Protein AF-A0A942BZ17-F1 (afdb_monomer_lite)

Radius of gyration: 22.47 Å; chains: 1; bounding box: 88×43×45 Å

Structure (mmCIF, N/CA/C/O backbone):
data_AF-A0A942BZ17-F1
#
_entry.id   AF-A0A942BZ17-F1
#
loop_
_atom_site.group_PDB
_atom_site.id
_atom_site.type_symbol
_atom_site.label_atom_id
_atom_site.label_alt_id
_atom_site.label_comp_id
_atom_site.label_asym_id
_atom_site.label_entity_id
_atom_site.label_seq_id
_atom_site.pdbx_PDB_ins_code
_atom_site.Cartn_x
_atom_site.Cartn_y
_atom_site.Cartn_z
_atom_site.occupancy
_atom_site.B_iso_or_equiv
_atom_site.auth_seq_id
_atom_site.auth_comp_id
_atom_site.auth_asym_id
_atom_site.auth_atom_id
_atom_site.pdbx_PDB_model_num
ATOM 1 N N . MET A 1 1 ? 71.117 -25.411 -8.261 1.00 39.72 1 MET A N 1
ATOM 2 C CA . MET A 1 1 ? 70.122 -24.601 -8.996 1.00 39.72 1 MET A CA 1
ATOM 3 C C . MET A 1 1 ? 68.765 -24.886 -8.390 1.00 39.72 1 MET A C 1
ATOM 5 O O . MET A 1 1 ? 68.306 -26.016 -8.468 1.00 39.72 1 MET A O 1
ATOM 9 N N . ILE A 1 2 ? 68.217 -23.908 -7.674 1.00 42.81 2 ILE A N 1
ATOM 10 C CA . ILE A 1 2 ? 66.989 -24.038 -6.887 1.00 42.81 2 ILE A CA 1
ATOM 11 C C . ILE A 1 2 ? 65.796 -23.777 -7.807 1.00 42.81 2 ILE A C 1
ATOM 13 O O . ILE A 1 2 ? 65.732 -22.750 -8.478 1.00 42.81 2 ILE A O 1
ATOM 17 N N . LEU A 1 3 ? 64.888 -24.750 -7.833 1.00 40.88 3 LEU A N 1
ATOM 18 C CA . LEU A 1 3 ? 63.553 -24.685 -8.411 1.00 40.88 3 LEU A CA 1
ATOM 19 C C . LEU A 1 3 ? 62.770 -23.577 -7.680 1.00 40.88 3 LEU A C 1
ATOM 21 O O . LEU A 1 3 ? 62.530 -23.706 -6.481 1.00 40.88 3 LEU A O 1
ATOM 25 N N . VAL A 1 4 ? 62.382 -22.499 -8.365 1.00 47.06 4 VAL A N 1
ATOM 26 C CA . VAL A 1 4 ? 61.479 -21.486 -7.794 1.00 47.06 4 VAL A CA 1
ATOM 27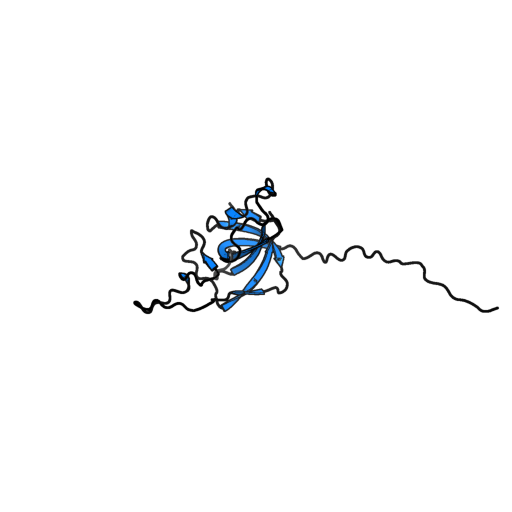 C C . VAL A 1 4 ? 60.205 -21.433 -8.621 1.00 47.06 4 VAL A C 1
ATOM 29 O O . VAL A 1 4 ? 60.159 -20.956 -9.751 1.00 47.06 4 VAL A O 1
ATOM 32 N N . VAL A 1 5 ? 59.186 -22.000 -7.990 1.00 49.19 5 VAL A N 1
ATOM 33 C CA . VAL A 1 5 ? 57.758 -21.893 -8.253 1.00 49.19 5 VAL A CA 1
ATOM 34 C C . VAL A 1 5 ? 57.352 -20.426 -8.393 1.00 49.19 5 VAL A C 1
ATOM 36 O O . VAL A 1 5 ? 57.620 -19.642 -7.493 1.00 49.19 5 VAL A O 1
ATOM 39 N N . CYS A 1 6 ? 56.653 -20.085 -9.474 1.00 42.34 6 CYS A N 1
ATOM 40 C CA . CYS A 1 6 ? 55.684 -18.984 -9.507 1.00 42.34 6 CYS A CA 1
ATOM 41 C C . CYS A 1 6 ? 54.677 -19.237 -10.640 1.00 42.34 6 CYS A C 1
ATOM 43 O O . CYS A 1 6 ? 54.628 -18.553 -11.659 1.00 42.34 6 CYS A O 1
ATOM 45 N N . VAL A 1 7 ? 53.887 -20.294 -10.454 1.00 50.84 7 VAL A N 1
ATOM 46 C CA . VAL A 1 7 ? 52.529 -20.387 -11.000 1.00 50.84 7 VAL A CA 1
ATOM 47 C C . VAL A 1 7 ? 51.665 -19.438 -10.160 1.00 50.84 7 VAL A C 1
ATOM 49 O O . VAL A 1 7 ? 51.831 -19.448 -8.944 1.00 50.84 7 VAL A O 1
ATOM 52 N N . LEU A 1 8 ? 50.759 -18.683 -10.803 1.00 44.69 8 LEU A N 1
ATOM 53 C CA . LEU A 1 8 ? 49.690 -17.811 -10.250 1.00 44.69 8 LEU A CA 1
ATOM 54 C C . LEU A 1 8 ? 49.850 -16.302 -10.525 1.00 44.69 8 LEU A C 1
ATOM 56 O O . LEU A 1 8 ? 49.933 -15.494 -9.610 1.00 44.69 8 LEU A O 1
ATOM 60 N N . LEU A 1 9 ? 49.777 -15.908 -11.800 1.00 41.59 9 LEU A N 1
ATOM 61 C CA . LEU A 1 9 ? 49.267 -14.581 -12.200 1.00 41.59 9 LEU A CA 1
ATOM 62 C C . LEU A 1 9 ? 48.263 -14.700 -13.360 1.00 41.59 9 LEU A C 1
ATOM 64 O O . LEU A 1 9 ? 48.205 -13.876 -14.267 1.00 41.59 9 LEU A O 1
ATOM 68 N N . LEU A 1 10 ? 47.453 -15.755 -13.329 1.00 50.44 10 LEU A N 1
ATOM 69 C CA . LEU A 1 10 ? 46.223 -15.845 -14.102 1.00 50.44 10 LEU A CA 1
ATOM 70 C C . LEU A 1 10 ? 45.084 -16.029 -13.108 1.00 50.44 10 LEU A C 1
ATOM 72 O O . LEU A 1 10 ? 45.219 -16.793 -12.157 1.00 50.44 10 LEU A O 1
ATOM 76 N N . ILE A 1 11 ? 43.973 -15.346 -13.383 1.00 49.31 11 ILE A N 1
ATOM 77 C CA . ILE A 1 11 ? 42.772 -15.195 -12.551 1.00 49.31 11 ILE A CA 1
ATOM 78 C C . ILE A 1 11 ? 42.877 -14.008 -11.582 1.00 49.31 11 ILE A C 1
ATOM 80 O O . ILE A 1 11 ? 42.931 -14.146 -10.367 1.00 49.31 11 ILE A O 1
ATOM 84 N N . CYS A 1 12 ? 42.832 -12.803 -12.145 1.00 39.00 12 CYS A N 1
ATOM 85 C CA . CYS A 1 12 ? 42.050 -11.743 -11.521 1.00 39.00 12 CYS A CA 1
ATOM 86 C C . CYS A 1 12 ? 40.592 -12.112 -11.842 1.00 39.00 12 CYS A C 1
ATOM 88 O O . CYS A 1 12 ? 40.195 -11.941 -13.002 1.00 39.00 12 CYS A O 1
ATOM 90 N N . PRO A 1 13 ? 39.807 -12.732 -10.935 1.00 45.88 13 PRO A N 1
ATOM 91 C CA . PRO A 1 13 ? 38.407 -12.899 -11.234 1.00 45.88 13 PRO A CA 1
ATOM 92 C C . PRO A 1 13 ? 37.829 -11.496 -11.177 1.00 45.88 13 PRO A C 1
ATOM 94 O O . PRO A 1 13 ? 37.973 -10.774 -10.193 1.00 45.88 13 PRO A O 1
ATOM 97 N N . ALA A 1 14 ? 37.237 -11.111 -12.296 1.00 43.38 14 ALA A N 1
ATOM 98 C CA . ALA A 1 14 ? 36.287 -10.037 -12.390 1.00 43.38 14 ALA A CA 1
ATOM 99 C C . ALA A 1 14 ? 35.457 -9.959 -11.098 1.00 43.38 14 ALA A C 1
ATOM 101 O O . ALA A 1 14 ? 34.528 -10.740 -10.902 1.00 43.38 14 ALA A O 1
ATOM 102 N N . SER A 1 15 ? 35.757 -8.976 -10.249 1.00 40.66 15 SER A N 1
ATOM 103 C CA . SER A 1 15 ? 34.841 -8.443 -9.238 1.00 40.66 15 SER A CA 1
ATOM 104 C C . SER A 1 15 ? 33.698 -7.706 -9.948 1.00 40.66 15 SER A C 1
ATOM 106 O O . SER A 1 15 ? 33.396 -6.548 -9.669 1.00 40.66 15 SER A O 1
ATOM 108 N N . PHE A 1 16 ? 33.104 -8.360 -10.947 1.00 44.28 16 PHE A N 1
ATOM 109 C CA . PHE A 1 16 ? 31.905 -7.939 -11.632 1.00 44.28 16 PHE A CA 1
ATOM 110 C C . PHE A 1 16 ? 30.767 -8.202 -10.658 1.00 44.28 16 PHE A C 1
ATOM 112 O O . PHE A 1 16 ? 30.283 -9.321 -10.538 1.00 44.28 16 PHE A O 1
ATOM 119 N N . PHE A 1 17 ? 30.413 -7.152 -9.921 1.00 37.97 17 PHE A N 1
ATOM 120 C CA . PHE A 1 17 ? 29.051 -6.852 -9.503 1.00 37.97 17 PHE A CA 1
ATOM 121 C C . PHE A 1 17 ? 28.180 -8.085 -9.238 1.00 37.97 17 PHE A C 1
ATOM 123 O O . PHE A 1 17 ? 27.306 -8.431 -10.032 1.00 37.97 17 PHE A O 1
ATOM 130 N N . GLY A 1 18 ? 28.362 -8.694 -8.067 1.00 37.19 18 GLY A N 1
ATOM 131 C CA . GLY A 1 18 ? 27.295 -9.447 -7.418 1.00 37.19 18 GLY A CA 1
ATOM 132 C C . GLY A 1 18 ? 26.183 -8.486 -6.995 1.00 37.19 18 GLY A C 1
ATOM 133 O O . GLY A 1 18 ? 25.984 -8.241 -5.813 1.00 37.19 18 GLY A O 1
ATOM 134 N N . GLN A 1 19 ? 25.484 -7.874 -7.957 1.00 42.41 19 GLN A N 1
ATOM 135 C CA . GLN A 1 19 ? 24.106 -7.479 -7.716 1.00 42.41 19 GLN A CA 1
ATOM 136 C C . GLN A 1 19 ? 23.328 -8.784 -7.720 1.00 42.41 19 GLN A C 1
ATOM 138 O O . GLN A 1 19 ? 22.922 -9.260 -8.783 1.00 42.41 19 GLN A O 1
ATOM 143 N N . ASP A 1 20 ? 23.161 -9.379 -6.539 1.00 50.19 20 ASP A N 1
ATOM 144 C CA . ASP A 1 20 ? 22.136 -10.392 -6.338 1.00 50.19 20 ASP A CA 1
ATOM 145 C C . ASP A 1 20 ? 20.851 -9.829 -6.937 1.00 50.19 20 ASP A C 1
ATOM 147 O O . ASP A 1 20 ? 20.329 -8.797 -6.497 1.00 50.19 20 ASP A O 1
ATOM 151 N N . LYS A 1 21 ? 20.405 -10.432 -8.042 1.00 57.12 21 LYS A N 1
ATOM 152 C CA . LYS A 1 21 ? 19.182 -10.027 -8.723 1.00 57.12 21 LYS A CA 1
ATOM 153 C C . LYS A 1 21 ? 18.047 -10.308 -7.750 1.00 57.12 21 LYS A C 1
ATOM 155 O O . LYS A 1 21 ? 17.540 -11.424 -7.713 1.00 57.12 21 LYS A O 1
ATOM 160 N N . LYS A 1 22 ? 17.671 -9.309 -6.947 1.00 71.75 22 LYS A N 1
ATOM 161 C CA . LYS A 1 22 ? 16.488 -9.388 -6.091 1.00 71.75 22 LYS A CA 1
ATOM 162 C C . LYS A 1 22 ? 15.314 -9.776 -6.983 1.00 71.75 22 LYS A C 1
ATOM 164 O O . LYS A 1 22 ? 15.065 -9.116 -7.998 1.00 71.75 22 LYS A O 1
ATOM 169 N N . GLU A 1 23 ? 14.647 -10.869 -6.637 1.00 82.56 23 GLU A N 1
ATOM 170 C CA . GLU A 1 23 ? 13.517 -11.381 -7.403 1.00 82.56 23 GLU A CA 1
ATOM 171 C C . GLU A 1 23 ? 12.426 -10.307 -7.483 1.00 82.56 23 GLU A C 1
ATOM 173 O O . GLU A 1 23 ? 12.061 -9.694 -6.476 1.00 82.56 23 GLU A O 1
ATOM 178 N N . VAL A 1 24 ? 11.952 -10.038 -8.701 1.00 90.44 24 VAL A N 1
ATOM 179 C CA . VAL A 1 24 ? 10.871 -9.079 -8.941 1.00 90.44 24 VAL A CA 1
ATOM 180 C C . VAL A 1 24 ? 9.558 -9.844 -8.948 1.00 90.44 24 VAL A C 1
ATOM 182 O O . VAL A 1 24 ? 9.315 -10.644 -9.850 1.00 90.44 24 VAL A O 1
ATOM 185 N N . VAL A 1 25 ? 8.688 -9.537 -7.995 1.00 92.25 25 VAL A N 1
ATOM 186 C CA . VAL A 1 25 ? 7.323 -10.059 -7.923 1.00 92.25 25 VAL A CA 1
ATOM 187 C C . VAL A 1 25 ? 6.315 -9.008 -8.380 1.00 92.25 25 VAL A C 1
ATOM 189 O O . VAL A 1 25 ? 6.576 -7.802 -8.347 1.00 92.25 25 VAL A O 1
ATOM 192 N N . THR A 1 26 ? 5.150 -9.467 -8.830 1.00 94.12 26 THR A N 1
ATOM 193 C CA . THR A 1 26 ? 4.011 -8.594 -9.130 1.00 94.12 26 THR A CA 1
ATOM 194 C C . THR A 1 26 ? 3.002 -8.677 -7.994 1.00 94.12 26 THR A C 1
ATOM 196 O O . THR A 1 26 ? 2.597 -9.773 -7.622 1.00 94.12 26 THR A O 1
ATOM 199 N N . ILE A 1 27 ? 2.598 -7.523 -7.470 1.00 92.62 27 ILE A N 1
ATOM 200 C CA . ILE A 1 27 ? 1.568 -7.396 -6.434 1.00 92.62 27 ILE A CA 1
ATOM 201 C C . ILE A 1 27 ? 0.409 -6.625 -7.044 1.00 92.62 27 ILE A C 1
ATOM 203 O O . ILE A 1 27 ? 0.620 -5.552 -7.606 1.00 92.62 27 ILE A O 1
ATOM 207 N N . GLU A 1 28 ? -0.799 -7.159 -6.937 1.00 94.19 28 GLU A N 1
ATOM 208 C CA . GLU A 1 28 ? -2.020 -6.505 -7.400 1.00 94.19 28 GLU A CA 1
ATOM 209 C C . GLU A 1 28 ? -2.981 -6.394 -6.224 1.00 94.19 28 GLU A C 1
ATOM 211 O O . GLU A 1 28 ? -3.214 -7.367 -5.506 1.00 94.19 28 GLU A O 1
ATOM 216 N N . GLY A 1 29 ? -3.497 -5.193 -5.986 1.00 94.50 29 GLY A N 1
ATOM 217 C CA . GLY A 1 29 ? -4.395 -4.973 -4.866 1.00 94.50 29 GLY A CA 1
ATOM 218 C C . GLY A 1 29 ? -4.858 -3.535 -4.724 1.00 94.50 29 GLY A C 1
ATOM 219 O O . GLY A 1 29 ? -4.420 -2.635 -5.444 1.00 94.50 29 GLY A O 1
ATOM 220 N N . THR A 1 30 ? -5.749 -3.340 -3.765 1.00 95.25 30 THR A N 1
ATOM 221 C CA . THR A 1 30 ? -6.322 -2.046 -3.410 1.00 95.25 30 THR A CA 1
ATOM 222 C C . THR A 1 30 ? -5.434 -1.351 -2.383 1.00 95.25 30 THR A C 1
ATOM 224 O O . THR A 1 30 ? -5.181 -1.908 -1.315 1.00 95.25 30 THR A O 1
ATOM 227 N N . VAL A 1 31 ? -4.982 -0.124 -2.647 1.00 94.88 31 VAL A N 1
ATOM 228 C CA . VAL A 1 31 ? -4.314 0.691 -1.616 1.00 94.88 31 VAL A CA 1
ATOM 229 C C . VAL A 1 31 ? -5.375 1.203 -0.642 1.00 94.88 31 VAL A C 1
ATOM 231 O O . VAL A 1 31 ? -6.340 1.844 -1.062 1.00 94.88 31 VAL A O 1
ATOM 234 N N . VAL A 1 32 ? -5.223 0.908 0.650 1.00 94.12 32 VAL A N 1
ATOM 235 C CA . VAL A 1 32 ? -6.239 1.220 1.676 1.00 94.12 32 VAL A CA 1
ATOM 236 C C . VAL A 1 32 ? -5.755 2.193 2.747 1.00 94.12 32 VAL A C 1
ATOM 238 O O . VAL A 1 32 ? -6.566 2.876 3.369 1.00 94.12 32 VAL A O 1
ATOM 241 N N . ALA A 1 33 ? -4.445 2.294 2.961 1.00 92.12 33 ALA A N 1
ATOM 242 C CA . ALA A 1 33 ? -3.875 3.250 3.901 1.00 92.12 33 ALA A CA 1
ATOM 243 C C . ALA A 1 33 ? -2.465 3.669 3.486 1.00 92.12 33 ALA A C 1
ATOM 245 O O . ALA A 1 33 ? -1.762 2.923 2.798 1.00 92.12 33 ALA A O 1
ATOM 246 N N . GLN A 1 34 ? -2.054 4.847 3.947 1.00 90.38 34 GLN A N 1
ATOM 247 C CA . GLN A 1 34 ? -0.699 5.375 3.804 1.00 90.38 34 GLN A CA 1
ATOM 248 C C . GLN A 1 34 ? -0.073 5.675 5.168 1.00 90.38 34 GLN A C 1
ATOM 250 O O . GLN A 1 34 ? -0.781 5.928 6.140 1.00 90.38 34 GLN A O 1
ATOM 255 N N . ASP A 1 35 ? 1.253 5.668 5.224 1.00 86.81 35 ASP A N 1
ATOM 256 C CA . ASP A 1 35 ? 2.027 6.081 6.395 1.00 86.81 35 ASP A CA 1
ATOM 257 C C . ASP A 1 35 ? 2.048 7.617 6.539 1.00 86.81 35 ASP A C 1
ATOM 259 O O . ASP A 1 35 ? 2.371 8.335 5.590 1.00 86.81 35 ASP A O 1
ATOM 263 N N . LEU A 1 36 ? 1.740 8.110 7.740 1.00 73.62 36 LEU A N 1
ATOM 264 C CA . LEU A 1 36 ? 1.677 9.525 8.113 1.00 73.62 36 LEU A CA 1
ATOM 265 C C . LEU A 1 36 ? 3.061 10.198 8.158 1.00 73.62 36 LEU A C 1
ATOM 267 O O . LEU A 1 36 ? 3.162 11.398 7.916 1.00 73.62 36 LEU A O 1
ATOM 271 N N . PHE A 1 37 ? 4.141 9.457 8.430 1.00 62.22 37 PHE A N 1
ATOM 272 C CA . PHE A 1 37 ? 5.465 10.065 8.648 1.00 62.22 37 PHE A CA 1
ATOM 273 C C . PHE A 1 37 ? 6.186 10.506 7.368 1.00 62.22 37 PHE A C 1
ATOM 275 O O . PHE A 1 37 ? 7.087 11.339 7.438 1.00 62.22 37 PHE A O 1
ATOM 282 N N . ASN A 1 38 ? 5.798 9.977 6.205 1.00 55.09 38 ASN A N 1
ATOM 283 C CA . ASN A 1 38 ? 6.529 10.173 4.947 1.00 55.09 38 ASN A CA 1
ATOM 284 C C . ASN A 1 38 ? 5.671 10.736 3.810 1.00 55.09 38 ASN A C 1
ATOM 286 O O . ASN A 1 38 ? 6.122 10.771 2.662 1.00 55.09 38 ASN A O 1
ATOM 290 N N . SER A 1 39 ? 4.439 11.172 4.087 1.00 51.72 39 SER A N 1
ATOM 291 C CA . SER A 1 39 ? 3.559 11.688 3.044 1.00 51.72 39 SER A CA 1
ATOM 292 C C . SER A 1 39 ? 4.066 13.043 2.527 1.00 51.72 39 SER A C 1
ATOM 294 O O . SER A 1 39 ? 3.762 14.100 3.077 1.00 51.72 39 SER A O 1
ATOM 296 N N . LEU A 1 40 ? 4.813 12.984 1.422 1.00 54.19 40 LEU A N 1
ATOM 297 C CA . LEU A 1 40 ? 4.935 14.039 0.411 1.00 54.19 40 LEU A CA 1
ATOM 298 C C . LEU A 1 40 ? 5.705 15.320 0.777 1.00 54.19 40 LEU A C 1
ATOM 300 O O . LEU A 1 40 ? 5.476 16.361 0.159 1.00 54.19 40 LEU A O 1
ATOM 304 N N . GLN A 1 41 ? 6.667 15.281 1.701 1.00 57.69 41 GLN A N 1
ATOM 305 C CA . GLN A 1 41 ? 7.666 16.357 1.715 1.00 57.69 41 GLN A CA 1
ATOM 306 C C . GLN A 1 41 ? 8.513 16.273 0.436 1.00 57.69 41 GLN A C 1
ATOM 308 O O . GLN A 1 41 ? 8.905 15.183 0.018 1.00 57.69 41 GLN A O 1
ATOM 313 N N . GLY A 1 42 ? 8.769 17.417 -0.208 1.00 58.38 42 GLY A N 1
ATOM 314 C CA . GLY A 1 42 ? 9.590 17.483 -1.416 1.00 58.38 42 GLY A CA 1
ATOM 315 C C . GLY A 1 42 ? 10.969 16.880 -1.159 1.00 58.38 42 GLY A C 1
ATOM 316 O O . GLY A 1 42 ? 11.800 17.480 -0.477 1.00 58.38 42 GLY A O 1
ATOM 317 N N . CYS A 1 43 ? 11.200 15.678 -1.682 1.00 66.19 43 CYS A N 1
ATOM 318 C CA . CYS A 1 43 ? 12.445 14.958 -1.482 1.00 66.19 43 CYS A CA 1
ATOM 319 C C . CYS A 1 43 ? 13.396 15.175 -2.657 1.00 66.19 43 CYS A C 1
ATOM 321 O O . CYS A 1 43 ? 13.163 14.714 -3.773 1.00 66.19 43 CYS A O 1
ATOM 323 N N . TRP A 1 44 ? 14.516 15.843 -2.375 1.00 63.56 44 TRP A N 1
ATOM 324 C CA . TRP A 1 44 ? 15.619 16.057 -3.321 1.00 63.56 44 TRP A CA 1
ATOM 325 C C . TRP A 1 44 ? 16.467 14.792 -3.568 1.00 63.56 44 TRP A C 1
ATOM 327 O O . TRP A 1 44 ? 17.386 14.807 -4.382 1.00 63.56 44 TRP A O 1
ATOM 337 N N . HIS A 1 45 ? 16.169 13.698 -2.862 1.00 68.62 45 HIS A N 1
ATOM 338 C CA . HIS A 1 45 ? 16.778 12.373 -2.993 1.00 68.62 45 HIS A C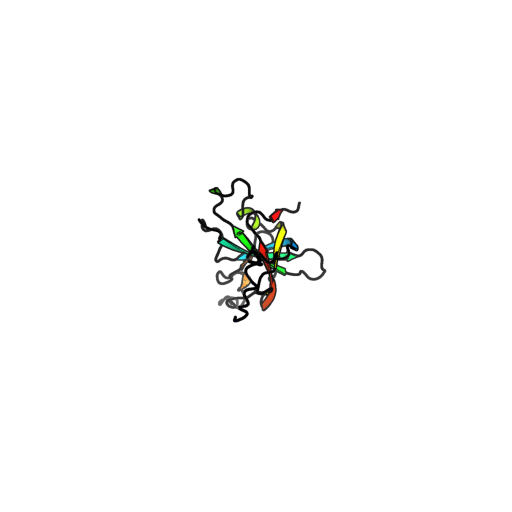A 1
ATOM 339 C C . HIS A 1 45 ? 15.683 11.295 -3.067 1.00 68.62 45 HIS A C 1
ATOM 341 O O . HIS A 1 45 ? 14.499 11.608 -2.959 1.00 68.62 45 HIS A O 1
ATOM 347 N N . VAL A 1 46 ? 16.060 10.029 -3.275 1.00 71.81 46 VAL A N 1
ATOM 348 C CA . VAL A 1 46 ? 15.099 8.914 -3.270 1.00 71.81 46 VAL A CA 1
ATOM 349 C C . VAL A 1 46 ? 14.594 8.697 -1.844 1.00 71.81 46 VAL A C 1
ATOM 351 O O . VAL A 1 46 ? 15.332 8.200 -0.997 1.00 71.81 46 VAL A O 1
ATOM 354 N N . CYS A 1 47 ? 13.341 9.066 -1.602 1.00 79.06 47 CYS A N 1
ATOM 355 C CA . CYS A 1 47 ? 12.623 8.829 -0.354 1.00 79.06 47 CYS A CA 1
ATOM 356 C C . CYS A 1 47 ? 11.661 7.659 -0.508 1.00 79.06 47 CYS A C 1
ATOM 358 O O . CYS A 1 47 ? 11.450 7.174 -1.616 1.00 79.06 47 CYS A O 1
ATOM 360 N N . GLY A 1 48 ? 11.087 7.190 0.597 1.00 81.12 48 GLY A N 1
ATOM 361 C CA . GLY A 1 48 ? 10.096 6.121 0.591 1.00 81.12 48 GLY A CA 1
ATOM 362 C C . GLY A 1 48 ? 8.891 6.487 1.442 1.00 81.12 48 GLY A C 1
ATOM 363 O O . GLY A 1 48 ? 9.062 7.062 2.512 1.00 81.12 48 GLY A O 1
ATOM 364 N N . PHE A 1 49 ? 7.688 6.139 0.996 1.00 86.62 49 PHE A N 1
ATOM 365 C CA . PHE A 1 49 ? 6.498 6.153 1.849 1.00 86.62 49 PHE A CA 1
ATOM 366 C C . PHE A 1 49 ? 5.858 4.768 1.893 1.00 86.62 49 PHE A C 1
ATOM 368 O O . PHE A 1 49 ? 5.930 4.001 0.931 1.00 86.62 49 PHE A O 1
ATOM 375 N N . GLY A 1 50 ? 5.274 4.437 3.042 1.00 90.81 50 GLY A N 1
ATOM 376 C CA . GLY A 1 50 ? 4.624 3.154 3.274 1.00 90.81 50 GLY A CA 1
ATOM 377 C C . GLY A 1 50 ? 3.166 3.170 2.834 1.00 90.81 50 GLY A C 1
ATOM 378 O O . GLY A 1 50 ? 2.444 4.135 3.080 1.00 90.81 50 GLY A O 1
ATOM 379 N N . LEU A 1 51 ? 2.733 2.074 2.225 1.00 94.00 51 LEU A N 1
ATOM 380 C CA . LEU A 1 51 ? 1.352 1.799 1.854 1.00 94.00 51 LEU A CA 1
ATOM 381 C C . LEU A 1 51 ? 0.908 0.467 2.451 1.00 94.00 51 LEU A C 1
ATOM 383 O O . LEU A 1 51 ? 1.681 -0.494 2.471 1.00 94.00 51 LEU A O 1
ATOM 387 N N . ILE A 1 52 ? -0.359 0.391 2.852 1.00 94.62 52 ILE A N 1
ATOM 388 C CA . ILE A 1 52 ? -1.039 -0.881 3.090 1.00 94.62 52 ILE A CA 1
ATOM 389 C C . ILE A 1 52 ? -1.885 -1.208 1.870 1.00 94.62 52 ILE A C 1
ATOM 391 O O . ILE A 1 52 ? -2.746 -0.422 1.460 1.00 94.62 52 ILE A O 1
ATOM 395 N N . VAL A 1 53 ? -1.631 -2.381 1.300 1.00 95.69 53 VAL A N 1
ATOM 396 C CA . VAL A 1 53 ? -2.334 -2.894 0.126 1.00 95.69 53 VAL A CA 1
ATOM 397 C C . VAL A 1 53 ? -3.120 -4.130 0.528 1.00 95.69 53 VAL A C 1
ATOM 399 O O . VAL A 1 53 ? -2.556 -5.080 1.068 1.00 95.69 53 VAL A O 1
ATOM 402 N N . ARG A 1 54 ? -4.422 -4.120 0.252 1.00 94.94 54 ARG A N 1
ATOM 403 C CA . ARG A 1 54 ? -5.295 -5.286 0.359 1.00 94.94 54 ARG A CA 1
ATOM 404 C C . ARG A 1 54 ? -5.228 -6.066 -0.950 1.00 94.94 54 ARG A C 1
ATOM 406 O O . ARG A 1 54 ? -5.589 -5.529 -1.995 1.00 94.94 54 ARG A O 1
ATOM 413 N N . LEU A 1 55 ? -4.754 -7.304 -0.900 1.00 92.38 55 LEU A N 1
ATOM 414 C CA . LEU A 1 55 ? -4.706 -8.186 -2.060 1.00 92.38 55 LEU A CA 1
ATOM 415 C C . LEU A 1 55 ? -6.121 -8.641 -2.427 1.00 92.38 55 LEU A C 1
ATOM 417 O O . LEU A 1 55 ? -6.935 -8.952 -1.557 1.00 92.38 55 LEU A O 1
ATOM 421 N N . GLU A 1 56 ? -6.404 -8.681 -3.723 1.00 76.56 56 GLU A N 1
ATOM 422 C CA . GLU A 1 56 ? -7.670 -9.177 -4.260 1.00 76.56 56 GLU A CA 1
ATOM 423 C C . GLU A 1 56 ? -7.511 -10.678 -4.576 1.00 76.56 56 GLU A C 1
ATOM 425 O O . GLU A 1 56 ? -6.528 -11.063 -5.209 1.00 76.56 56 GLU A O 1
ATOM 430 N N . GLY A 1 57 ? -8.443 -11.538 -4.136 1.00 65.00 57 GLY A N 1
ATOM 431 C CA . GLY A 1 57 ? -8.455 -12.953 -4.554 1.00 65.00 57 GLY A CA 1
ATOM 432 C C . GLY A 1 57 ? -8.740 -14.033 -3.504 1.00 65.00 57 GLY A C 1
ATOM 433 O O . GLY A 1 57 ? -8.730 -15.200 -3.875 1.00 65.00 57 GLY A O 1
ATOM 434 N N . ASN A 1 58 ? -9.023 -13.703 -2.239 1.00 54.81 58 ASN A N 1
ATOM 435 C CA . ASN A 1 58 ? -9.376 -14.693 -1.207 1.00 54.81 58 ASN A CA 1
ATOM 436 C C . ASN A 1 58 ? -10.613 -14.266 -0.400 1.00 54.81 58 ASN A C 1
ATOM 438 O O . ASN A 1 58 ? -10.855 -13.074 -0.224 1.00 54.81 58 ASN A O 1
ATOM 442 N N . GLU A 1 59 ? -11.361 -15.240 0.141 1.00 53.97 59 GLU A N 1
ATOM 443 C CA . GLU A 1 59 ? -12.500 -15.001 1.055 1.00 53.97 59 GLU A CA 1
ATOM 444 C C . GLU A 1 59 ? -12.085 -14.234 2.325 1.00 53.97 59 GLU A C 1
ATOM 446 O O . GLU A 1 59 ? -12.897 -13.530 2.921 1.00 53.97 59 GLU A O 1
ATOM 451 N N . ASN A 1 60 ? -10.802 -14.315 2.699 1.00 62.66 60 ASN A N 1
ATOM 452 C CA . ASN A 1 60 ? -10.182 -13.489 3.728 1.00 62.66 60 ASN A CA 1
ATOM 453 C C . ASN A 1 60 ? -9.197 -12.502 3.082 1.00 62.66 60 ASN A C 1
ATOM 455 O O . ASN A 1 60 ? -8.256 -12.953 2.420 1.00 62.66 60 ASN A O 1
ATOM 459 N N . PRO A 1 61 ? -9.357 -11.180 3.285 1.00 66.44 61 PRO A N 1
ATOM 460 C CA . PRO A 1 61 ? -8.459 -10.193 2.701 1.00 66.44 61 PRO A CA 1
ATOM 461 C C . PRO A 1 61 ? -7.052 -10.332 3.293 1.00 66.44 61 PRO A C 1
ATOM 463 O O . PRO A 1 61 ? -6.839 -10.175 4.498 1.00 66.44 61 PRO A O 1
ATOM 466 N N . GLU A 1 62 ? -6.081 -10.631 2.433 1.00 88.75 62 GLU A N 1
ATOM 467 C CA . GLU A 1 62 ? -4.663 -10.593 2.778 1.00 88.75 62 GLU A CA 1
ATOM 468 C C . GLU A 1 62 ? -4.147 -9.164 2.593 1.00 88.75 62 GLU A C 1
ATOM 470 O O . GLU A 1 62 ? -4.470 -8.493 1.614 1.00 88.75 62 GLU A O 1
ATOM 475 N N . PHE A 1 63 ? -3.347 -8.687 3.541 1.00 93.62 63 PHE A N 1
ATOM 476 C CA . PHE A 1 63 ? -2.757 -7.356 3.489 1.00 93.62 63 PHE A CA 1
ATOM 477 C C . PHE A 1 63 ? -1.241 -7.462 3.404 1.00 93.62 63 PHE A C 1
ATOM 479 O O . PHE A 1 63 ? -0.623 -8.306 4.057 1.00 93.62 63 PHE A O 1
ATOM 486 N N . VAL A 1 64 ? -0.640 -6.558 2.641 1.00 95.00 64 VAL A N 1
ATOM 487 C CA . VAL A 1 64 ? 0.810 -6.432 2.513 1.00 95.00 64 VAL A CA 1
ATOM 488 C C . VAL A 1 64 ? 1.237 -4.986 2.718 1.00 95.00 64 VAL A C 1
ATOM 490 O O . VAL A 1 64 ? 0.485 -4.050 2.440 1.00 95.00 64 VAL A O 1
ATOM 493 N N . PHE A 1 65 ? 2.462 -4.812 3.198 1.00 94.56 65 PHE A N 1
ATOM 494 C CA . PHE A 1 65 ? 3.116 -3.516 3.281 1.00 94.56 65 PHE A CA 1
ATOM 495 C C . PHE A 1 65 ? 3.948 -3.282 2.019 1.00 94.56 65 PHE A C 1
ATOM 497 O O . PHE A 1 65 ? 4.749 -4.132 1.620 1.00 94.56 65 PHE A O 1
ATOM 504 N N . VAL A 1 66 ? 3.792 -2.110 1.411 1.00 94.75 66 VAL A N 1
ATOM 505 C CA . VAL A 1 66 ? 4.537 -1.697 0.221 1.00 94.75 66 VAL A CA 1
ATOM 506 C C . VAL A 1 66 ? 5.231 -0.366 0.501 1.00 94.75 66 VAL A C 1
ATOM 508 O O . VAL A 1 66 ? 4.576 0.659 0.650 1.00 94.75 66 VAL A O 1
ATOM 511 N N . SER A 1 67 ? 6.562 -0.372 0.551 1.00 93.06 67 SER A N 1
ATOM 512 C CA . SER A 1 67 ? 7.387 0.839 0.574 1.00 93.06 67 SER A CA 1
ATOM 513 C C . SER A 1 67 ? 7.615 1.318 -0.853 1.00 93.06 67 SER A C 1
ATOM 515 O O . SER A 1 67 ? 8.253 0.627 -1.651 1.00 93.06 67 SER A O 1
ATOM 517 N N . VAL A 1 68 ? 7.079 2.484 -1.199 1.00 91.19 68 VAL A N 1
ATOM 518 C CA . VAL A 1 68 ? 7.204 3.059 -2.539 1.00 91.19 68 VAL A CA 1
ATOM 519 C C . VAL A 1 68 ? 8.265 4.142 -2.526 1.00 91.19 68 VAL A C 1
ATOM 521 O O . VAL A 1 68 ? 8.125 5.151 -1.837 1.00 91.19 68 VAL A O 1
ATOM 524 N N . ALA A 1 69 ? 9.309 3.943 -3.325 1.00 87.94 69 ALA A N 1
ATOM 525 C CA . ALA A 1 69 ? 10.320 4.952 -3.560 1.00 87.94 69 ALA A CA 1
ATOM 526 C C . ALA A 1 69 ? 9.756 6.096 -4.416 1.00 87.94 69 ALA A C 1
ATOM 528 O O . ALA A 1 69 ? 9.161 5.844 -5.465 1.00 87.94 69 ALA A O 1
ATOM 529 N N . PHE A 1 70 ? 9.998 7.338 -4.006 1.00 81.62 70 PHE A N 1
ATOM 530 C CA . PHE A 1 70 ? 9.625 8.551 -4.728 1.00 81.62 70 PHE A CA 1
ATOM 531 C C . PHE A 1 70 ? 10.764 9.576 -4.713 1.00 81.62 70 PHE A C 1
ATOM 533 O O . PHE A 1 70 ? 11.684 9.513 -3.898 1.00 81.62 70 PHE A O 1
ATOM 540 N N . MET A 1 71 ? 10.699 10.522 -5.639 1.00 75.62 71 MET A N 1
ATOM 541 C CA . MET A 1 71 ? 11.522 11.732 -5.674 1.00 75.62 71 MET A CA 1
ATOM 542 C C . MET A 1 71 ? 10.585 12.910 -5.942 1.00 75.62 71 MET A C 1
ATOM 544 O O . MET A 1 71 ? 9.411 12.701 -6.236 1.00 75.62 71 MET A O 1
ATOM 548 N N . ASP A 1 72 ? 11.077 14.137 -5.831 1.00 70.38 72 ASP A N 1
ATOM 549 C CA . ASP A 1 72 ? 10.319 15.319 -6.239 1.00 70.38 72 ASP A CA 1
ATOM 550 C C . ASP A 1 72 ? 9.814 15.183 -7.690 1.00 70.38 72 ASP A C 1
ATOM 552 O O . ASP A 1 72 ? 10.580 14.861 -8.605 1.00 70.38 72 ASP A O 1
ATOM 556 N N . ASP A 1 73 ? 8.510 15.417 -7.881 1.00 62.97 73 ASP A N 1
ATOM 557 C CA . ASP A 1 73 ? 7.802 15.214 -9.147 1.00 62.97 73 ASP A CA 1
ATOM 558 C C . ASP A 1 73 ? 8.412 16.024 -10.309 1.00 62.97 73 ASP A C 1
ATOM 560 O O . ASP A 1 73 ? 8.328 15.584 -11.454 1.00 62.97 73 ASP A O 1
ATOM 564 N N . ARG A 1 74 ? 9.125 17.132 -10.033 1.00 64.62 74 ARG A N 1
ATOM 565 C CA . ARG A 1 74 ? 9.881 17.911 -11.039 1.00 64.62 74 ARG A CA 1
ATOM 566 C C . ARG A 1 74 ? 10.985 17.108 -11.732 1.00 64.62 74 ARG A C 1
ATOM 568 O O . ARG A 1 74 ? 11.405 17.459 -12.828 1.00 64.62 74 ARG A O 1
ATOM 575 N N . TYR A 1 75 ? 11.483 16.045 -11.102 1.00 59.19 75 TYR A N 1
ATOM 576 C CA . TYR A 1 75 ? 12.474 15.135 -11.688 1.00 59.19 75 TYR A CA 1
ATOM 577 C C . TYR A 1 75 ? 11.827 13.913 -12.354 1.00 59.19 75 TYR A C 1
ATOM 579 O O . TYR A 1 75 ? 12.521 13.040 -12.880 1.00 59.19 75 TYR A O 1
ATOM 587 N N . LEU A 1 76 ? 10.496 13.824 -12.314 1.00 61.75 76 LEU A N 1
ATOM 588 C CA . LEU A 1 76 ? 9.732 12.625 -12.626 1.00 61.75 76 LEU A CA 1
ATOM 589 C C . LEU A 1 76 ? 8.680 12.838 -13.711 1.00 61.75 76 LEU A C 1
ATOM 591 O O . LEU A 1 76 ? 7.775 12.009 -13.816 1.00 61.75 76 LEU A O 1
ATOM 595 N N . ASP A 1 77 ? 8.840 13.851 -14.568 1.00 58.00 77 ASP A N 1
ATOM 596 C CA . ASP A 1 77 ? 7.937 14.183 -15.688 1.00 58.00 77 ASP A CA 1
ATOM 597 C C . ASP A 1 77 ? 7.479 12.961 -16.523 1.00 58.00 77 ASP A C 1
ATOM 599 O O . ASP A 1 77 ? 6.419 12.984 -17.142 1.00 58.00 77 ASP A O 1
ATOM 603 N N . ASN A 1 78 ? 8.221 11.844 -16.483 1.00 55.84 78 ASN A N 1
ATOM 604 C CA . ASN A 1 78 ? 7.931 10.598 -17.200 1.00 55.84 78 ASN A CA 1
ATOM 605 C C . ASN A 1 78 ? 7.590 9.365 -16.327 1.00 55.84 78 ASN A C 1
ATOM 607 O O . ASN A 1 78 ? 7.490 8.258 -16.862 1.00 55.84 78 ASN A O 1
ATOM 611 N N . LYS A 1 79 ? 7.476 9.481 -14.996 1.00 56.62 79 LYS A N 1
ATOM 612 C CA . LYS A 1 79 ? 7.295 8.328 -14.077 1.00 56.62 79 LYS A CA 1
ATOM 613 C C . LYS A 1 79 ? 5.927 8.248 -13.405 1.00 56.62 79 LYS A C 1
ATOM 615 O O . LYS A 1 79 ? 5.664 7.271 -12.708 1.00 56.62 79 LYS A O 1
ATOM 620 N N . GLY A 1 80 ? 5.045 9.196 -13.716 1.00 57.22 80 GLY A N 1
ATOM 621 C CA . GLY A 1 80 ? 3.705 9.265 -13.154 1.00 57.22 80 GLY A CA 1
ATOM 622 C C . GLY A 1 80 ? 3.726 9.820 -11.726 1.00 57.22 80 GLY A C 1
ATOM 623 O O . GLY A 1 80 ? 4.691 9.608 -10.993 1.00 57.22 80 GLY A O 1
ATOM 624 N N . PRO A 1 81 ? 2.680 10.548 -11.317 1.00 65.81 81 PRO A N 1
ATOM 625 C CA . PRO A 1 81 ? 2.699 11.187 -10.015 1.00 65.81 81 PRO A CA 1
ATOM 626 C C . PRO A 1 81 ? 2.471 10.182 -8.887 1.00 65.81 81 PRO A C 1
ATOM 628 O O . PRO A 1 81 ? 1.440 9.505 -8.850 1.00 65.81 81 PRO A O 1
ATOM 631 N N . HIS A 1 82 ? 3.408 10.132 -7.939 1.00 79.38 82 HIS A N 1
ATOM 632 C CA . HIS A 1 82 ? 3.325 9.284 -6.746 1.00 79.38 82 HIS A CA 1
ATOM 633 C C . HIS A 1 82 ? 2.103 9.638 -5.890 1.00 79.38 82 HIS A C 1
ATOM 635 O O . HIS A 1 82 ? 1.495 8.753 -5.291 1.00 79.38 82 HIS A O 1
ATOM 641 N N . TRP A 1 83 ? 1.673 10.906 -5.917 1.00 79.94 83 TRP A N 1
ATOM 642 C CA . TRP A 1 83 ? 0.479 11.373 -5.212 1.00 79.94 83 TRP A CA 1
ATOM 643 C C . TRP A 1 83 ? -0.809 10.650 -5.639 1.00 79.94 83 TRP A C 1
ATOM 645 O O . TRP A 1 83 ? -1.726 10.527 -4.832 1.00 79.94 83 TRP A O 1
ATOM 655 N N . LYS A 1 84 ? -0.882 10.091 -6.858 1.00 87.50 84 LYS A N 1
ATOM 656 C CA . LYS A 1 84 ? -2.062 9.321 -7.301 1.00 87.50 84 LYS A CA 1
ATOM 657 C C . LYS A 1 84 ? -2.276 8.035 -6.507 1.00 87.50 84 LYS A C 1
ATOM 659 O O . LYS A 1 84 ? -3.412 7.584 -6.414 1.00 87.50 84 LYS A O 1
ATOM 664 N N . LEU A 1 85 ? -1.219 7.455 -5.932 1.00 89.19 85 LEU A N 1
ATOM 665 C CA . LEU A 1 85 ? -1.324 6.252 -5.097 1.00 89.19 85 LEU A CA 1
ATOM 666 C C . LEU A 1 85 ? -2.104 6.508 -3.801 1.00 89.19 85 LEU A C 1
ATOM 668 O O . LEU A 1 85 ? -2.641 5.568 -3.222 1.00 89.19 85 LEU A O 1
ATOM 672 N N . ILE A 1 86 ? -2.152 7.765 -3.354 1.00 88.38 86 ILE A N 1
ATOM 673 C CA . ILE A 1 86 ? -2.711 8.176 -2.060 1.00 88.38 86 ILE A CA 1
ATOM 674 C C . ILE A 1 86 ? -3.858 9.187 -2.189 1.00 88.38 86 ILE A C 1
ATOM 676 O O . ILE A 1 86 ? -4.409 9.624 -1.186 1.00 88.38 86 ILE A O 1
ATOM 680 N N . GLU A 1 87 ? -4.254 9.547 -3.414 1.00 89.06 87 GLU A N 1
ATOM 681 C CA . GLU A 1 87 ? -5.396 10.436 -3.668 1.00 89.06 87 GLU A CA 1
ATOM 682 C C . GLU A 1 87 ? -6.717 9.804 -3.196 1.00 89.06 87 GLU A C 1
ATOM 684 O O . GLU A 1 87 ? -7.571 10.466 -2.604 1.00 89.06 87 GLU A O 1
ATOM 689 N N . LYS A 1 88 ? -6.892 8.508 -3.470 1.00 92.62 88 LYS A N 1
ATOM 690 C CA . LYS A 1 88 ? -8.049 7.709 -3.058 1.00 92.62 88 LYS A CA 1
ATOM 691 C C . LYS A 1 88 ? -7.717 6.224 -3.094 1.00 92.62 88 LYS A C 1
ATOM 693 O O . LYS A 1 88 ? -6.832 5.791 -3.837 1.00 92.62 88 LYS A O 1
ATOM 698 N N . SER A 1 89 ? -8.502 5.439 -2.369 1.00 94.44 89 SER A N 1
ATOM 699 C CA . SER A 1 89 ? -8.439 3.989 -2.448 1.00 94.44 89 SER A CA 1
ATOM 700 C C . SER A 1 89 ? -8.742 3.525 -3.874 1.00 94.44 89 SER A C 1
ATOM 702 O O . SER A 1 89 ? -9.728 3.934 -4.495 1.00 94.44 89 SER A O 1
ATOM 704 N N . SER A 1 90 ? -7.817 2.756 -4.440 1.00 93.62 90 SER A N 1
ATOM 705 C CA . SER A 1 90 ? -7.856 2.318 -5.835 1.00 93.62 90 SER A CA 1
ATOM 706 C C . SER A 1 90 ? -6.956 1.105 -6.055 1.00 93.62 90 SER A C 1
ATOM 708 O O . SER A 1 90 ? -6.069 0.828 -5.242 1.00 93.62 90 SER A O 1
ATOM 710 N N . ASN A 1 91 ? -7.194 0.387 -7.154 1.00 94.56 91 ASN A N 1
ATOM 711 C CA . ASN A 1 91 ? -6.456 -0.823 -7.496 1.00 94.56 91 ASN A CA 1
ATOM 712 C C . ASN A 1 91 ? -5.182 -0.478 -8.258 1.00 94.56 91 ASN A C 1
ATOM 714 O O . ASN A 1 91 ? -5.199 0.265 -9.243 1.00 94.56 91 ASN A O 1
ATOM 718 N N . TRP A 1 92 ? -4.078 -1.075 -7.828 1.00 94.88 92 TRP A N 1
ATOM 719 C CA . TRP A 1 92 ? -2.765 -0.860 -8.409 1.00 94.88 92 TRP A CA 1
ATOM 720 C C . TRP A 1 92 ? -2.032 -2.175 -8.592 1.00 94.88 92 TRP A C 1
ATOM 722 O O . TRP A 1 92 ? -2.175 -3.123 -7.821 1.00 94.88 92 TRP A O 1
ATOM 732 N N . LYS A 1 93 ? -1.204 -2.188 -9.629 1.00 94.56 93 LYS A N 1
ATOM 733 C CA . LYS A 1 93 ? -0.231 -3.228 -9.912 1.00 94.56 93 LYS A CA 1
ATOM 734 C C . LYS A 1 93 ? 1.154 -2.685 -9.613 1.00 94.56 93 LYS A C 1
ATOM 736 O O . LYS A 1 93 ? 1.543 -1.666 -10.179 1.00 94.56 93 LYS A O 1
ATOM 741 N N . PHE A 1 94 ? 1.912 -3.388 -8.786 1.00 93.81 94 PHE A N 1
ATOM 742 C CA . PHE A 1 94 ? 3.265 -3.037 -8.375 1.00 93.81 94 PHE A CA 1
ATOM 743 C C . PHE A 1 94 ? 4.254 -4.081 -8.883 1.00 93.81 94 PHE A C 1
ATOM 745 O O . PHE A 1 94 ? 4.008 -5.281 -8.772 1.00 93.81 94 PHE A O 1
ATOM 752 N N . LYS A 1 95 ? 5.398 -3.633 -9.406 1.00 94.69 95 LYS A N 1
ATOM 753 C CA . LYS A 1 95 ? 6.577 -4.485 -9.601 1.00 94.69 95 LYS A CA 1
ATOM 754 C C . LYS A 1 95 ? 7.513 -4.245 -8.430 1.00 94.69 95 LYS A C 1
ATOM 756 O O . LYS A 1 95 ? 8.102 -3.168 -8.331 1.00 94.69 95 LYS A O 1
ATOM 761 N N . ALA A 1 96 ? 7.612 -5.231 -7.555 1.00 94.81 96 ALA A N 1
ATOM 762 C CA . ALA A 1 96 ? 8.213 -5.072 -6.246 1.00 94.81 96 ALA A CA 1
ATOM 763 C C . ALA A 1 96 ? 9.291 -6.121 -5.984 1.00 94.81 96 ALA A C 1
ATOM 765 O O . ALA A 1 96 ? 9.314 -7.178 -6.610 1.00 94.81 96 ALA A O 1
ATOM 766 N N . TRP A 1 97 ? 10.156 -5.833 -5.024 1.00 95.06 97 TRP A N 1
ATOM 767 C CA . TRP A 1 97 ? 11.094 -6.793 -4.454 1.00 95.06 97 TRP A CA 1
ATOM 768 C C . TRP A 1 97 ? 10.677 -7.096 -3.026 1.00 95.06 97 TRP A C 1
ATOM 770 O O . TRP A 1 97 ? 10.195 -6.203 -2.327 1.00 95.06 97 TRP A O 1
ATOM 780 N N . LEU A 1 98 ? 10.877 -8.334 -2.587 1.00 93.31 98 LEU A N 1
ATOM 781 C CA . LEU A 1 98 ? 10.717 -8.677 -1.179 1.00 93.31 98 LEU A CA 1
ATOM 782 C C . LEU A 1 98 ? 11.772 -7.927 -0.351 1.00 93.31 98 LEU A C 1
ATOM 784 O O . LEU A 1 98 ? 12.939 -7.845 -0.748 1.00 93.31 98 LEU A O 1
ATOM 788 N N . ASN A 1 99 ? 11.349 -7.350 0.771 1.00 89.31 99 ASN A N 1
ATOM 789 C CA . ASN A 1 99 ? 12.258 -6.681 1.693 1.00 89.31 99 ASN A CA 1
ATOM 790 C C . ASN A 1 99 ? 13.067 -7.689 2.512 1.00 89.31 99 ASN A C 1
ATOM 792 O O . ASN A 1 99 ? 12.721 -8.864 2.606 1.00 89.31 99 ASN A O 1
ATOM 796 N N . ASP A 1 100 ? 14.146 -7.199 3.112 1.00 87.12 100 ASP A N 1
ATOM 797 C CA . ASP A 1 100 ? 14.866 -7.889 4.174 1.00 87.12 100 ASP A CA 1
ATOM 798 C C . ASP A 1 100 ? 14.860 -6.954 5.398 1.00 87.12 100 ASP A C 1
ATOM 800 O O . ASP A 1 100 ? 15.474 -5.883 5.327 1.00 87.12 100 ASP A O 1
ATOM 804 N N . PRO A 1 101 ? 14.084 -7.252 6.458 1.00 88.38 101 PRO A N 1
ATOM 805 C CA . PRO A 1 101 ? 13.310 -8.480 6.667 1.00 88.38 101 PRO A CA 1
ATOM 806 C C . PRO A 1 101 ? 12.075 -8.611 5.742 1.00 88.38 101 PRO A C 1
ATOM 808 O O . PRO A 1 101 ? 11.486 -7.601 5.342 1.00 88.38 101 PRO A O 1
ATOM 811 N N . PRO A 1 102 ? 11.622 -9.849 5.437 1.00 87.75 102 PRO A N 1
ATOM 812 C CA . PRO A 1 102 ? 10.524 -10.113 4.493 1.00 87.75 102 PRO A CA 1
ATOM 813 C C . PRO A 1 102 ? 9.136 -9.776 5.043 1.00 87.75 102 PRO A C 1
ATOM 815 O O . PRO A 1 102 ? 8.149 -9.784 4.303 1.00 87.75 102 PRO A O 1
ATOM 818 N N . THR A 1 103 ? 9.044 -9.483 6.338 1.00 91.12 103 THR A N 1
ATOM 819 C CA . THR A 1 103 ? 7.803 -9.119 7.016 1.00 91.12 103 THR A CA 1
ATOM 820 C C . THR A 1 103 ? 8.007 -7.937 7.949 1.00 91.12 103 THR A C 1
ATOM 822 O O . THR A 1 103 ? 9.076 -7.792 8.537 1.00 91.12 103 THR A O 1
ATOM 825 N N . ILE A 1 104 ? 6.958 -7.139 8.133 1.00 89.25 104 ILE A N 1
ATOM 826 C CA . ILE A 1 104 ? 6.898 -6.030 9.089 1.00 89.25 104 ILE A CA 1
ATOM 827 C C . ILE A 1 104 ? 5.680 -6.203 9.999 1.00 89.25 104 ILE A C 1
ATOM 829 O O . ILE A 1 104 ? 4.616 -6.606 9.530 1.00 89.25 104 ILE A O 1
ATOM 833 N N . LEU A 1 105 ? 5.824 -5.918 11.292 1.00 86.44 105 LEU A N 1
ATOM 834 C CA . LEU A 1 105 ? 4.693 -5.885 12.218 1.00 86.44 105 LEU A CA 1
ATOM 835 C C . LEU A 1 105 ? 3.872 -4.616 11.967 1.00 86.44 105 LEU A C 1
ATOM 837 O O . LEU A 1 105 ? 4.421 -3.514 11.976 1.00 86.44 105 LEU A O 1
ATOM 841 N N . LEU A 1 106 ? 2.563 -4.760 11.751 1.00 85.50 106 LEU A N 1
ATOM 842 C CA . LEU A 1 106 ? 1.672 -3.609 11.680 1.00 85.50 106 LEU A CA 1
ATOM 843 C C . LEU A 1 106 ? 1.300 -3.157 13.096 1.00 85.50 106 LEU A C 1
ATOM 845 O O . LEU A 1 106 ? 0.353 -3.661 13.699 1.00 85.50 106 LEU A O 1
ATOM 849 N N . GLU A 1 107 ? 2.077 -2.226 13.637 1.00 75.38 107 GLU A N 1
ATOM 850 C CA . GLU A 1 107 ? 1.896 -1.720 14.998 1.00 75.38 107 GLU A CA 1
ATOM 851 C C . GLU A 1 107 ? 0.741 -0.714 15.102 1.00 75.38 107 GLU A C 1
ATOM 853 O O . GLU A 1 107 ? 0.549 0.139 14.231 1.00 75.38 107 GLU A O 1
ATOM 858 N N . GLN A 1 108 ? 0.006 -0.799 16.211 1.00 69.00 108 GLN A N 1
ATOM 859 C CA . GLN A 1 108 ? -0.926 0.221 16.684 1.00 69.00 108 GLN A CA 1
ATOM 860 C C . GLN A 1 108 ? -0.227 0.954 17.836 1.00 69.00 108 GLN A C 1
ATOM 862 O O . GLN A 1 108 ? 0.143 0.324 18.822 1.00 69.00 108 GLN A O 1
ATOM 867 N N . PHE A 1 109 ? 0.027 2.257 17.693 1.00 63.19 109 PHE A N 1
ATOM 868 C CA . PHE A 1 109 ? 0.915 2.987 18.613 1.00 63.19 109 PHE A CA 1
ATOM 869 C C . PHE A 1 109 ? 0.348 3.134 20.033 1.00 63.19 109 PHE A C 1
ATOM 871 O O . PHE A 1 109 ? 1.088 2.993 21.002 1.00 63.19 109 PHE A O 1
ATOM 878 N N . ALA A 1 110 ? -0.948 3.409 20.174 1.00 62.81 110 ALA A N 1
ATOM 879 C CA . ALA A 1 110 ? -1.624 3.458 21.467 1.00 62.81 110 ALA A CA 1
ATOM 880 C C . ALA A 1 110 ? -3.128 3.288 21.269 1.00 62.81 110 ALA A C 1
ATOM 882 O O . ALA A 1 110 ? -3.678 3.894 20.352 1.00 62.81 110 ALA A O 1
ATOM 883 N N . THR A 1 111 ? -3.791 2.511 22.129 1.00 65.50 111 THR A N 1
ATOM 884 C CA . THR A 1 111 ? -5.255 2.512 22.181 1.00 65.50 111 THR A CA 1
ATOM 885 C C . THR A 1 111 ? -5.722 3.865 22.703 1.00 65.50 111 THR A C 1
ATOM 887 O O . THR A 1 111 ? -5.353 4.262 23.808 1.00 65.50 111 THR A O 1
ATOM 890 N N . VAL A 1 112 ? -6.518 4.580 21.914 1.00 66.88 112 VAL A N 1
ATOM 891 C CA . VAL A 1 112 ? -7.118 5.852 22.312 1.00 66.88 112 VAL A CA 1
ATOM 892 C C . VAL A 1 112 ? -8.579 5.598 22.615 1.00 66.88 112 VAL A C 1
ATOM 894 O O . VAL A 1 112 ? -9.343 5.200 21.739 1.00 66.88 112 VAL A O 1
ATOM 897 N N . VAL A 1 113 ? -8.958 5.832 23.864 1.00 76.06 113 VAL A N 1
ATOM 898 C CA . VAL A 1 113 ? -10.344 5.758 24.312 1.00 76.06 113 VAL A CA 1
ATOM 899 C C . VAL A 1 113 ? -10.859 7.181 24.451 1.00 76.06 113 VAL A C 1
ATOM 901 O O . VAL A 1 113 ? -10.194 8.031 25.038 1.00 76.06 113 VAL A O 1
ATOM 904 N N . ASP A 1 114 ? -12.025 7.444 23.880 1.00 74.12 114 ASP A N 1
ATOM 905 C CA . ASP A 1 114 ? -12.737 8.698 24.078 1.00 74.12 114 ASP A CA 1
ATOM 906 C C . ASP A 1 114 ? -13.190 8.787 25.542 1.00 74.12 114 ASP A C 1
ATOM 908 O O . ASP A 1 114 ? -13.924 7.920 26.020 1.00 74.12 114 ASP A O 1
ATOM 912 N N . GLU A 1 115 ? -12.715 9.798 26.270 1.00 77.50 115 GLU A N 1
ATOM 913 C CA . GLU A 1 115 ? -12.933 9.902 27.720 1.00 77.50 115 GLU A CA 1
ATOM 914 C C . GLU A 1 115 ? 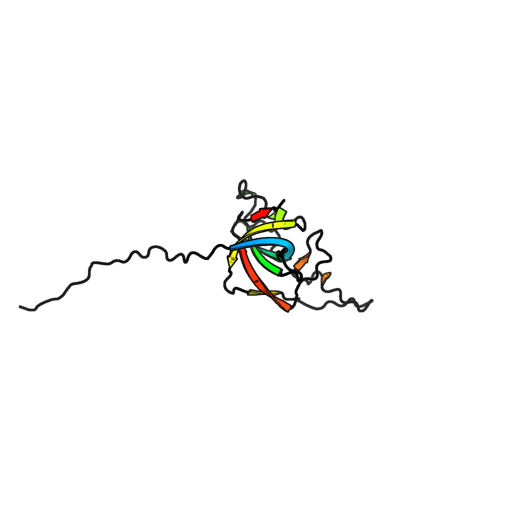-14.410 10.107 28.092 1.00 77.50 115 GLU A C 1
ATOM 916 O O . GLU A 1 115 ? -14.838 9.673 29.161 1.00 77.50 115 GLU A O 1
ATOM 921 N N . GLU A 1 116 ? -15.209 10.722 27.215 1.00 82.81 116 GLU A N 1
ATOM 922 C CA . GLU A 1 116 ? -16.624 11.013 27.476 1.00 82.81 116 GLU A CA 1
ATOM 923 C C . GLU A 1 116 ? -17.531 9.816 27.169 1.00 82.81 116 GLU A C 1
ATOM 925 O O . GLU A 1 116 ? -18.502 9.551 27.881 1.00 82.81 116 GLU A O 1
ATOM 930 N N . THR A 1 117 ? -17.232 9.084 26.097 1.00 85.31 117 THR A N 1
ATOM 931 C CA . THR A 1 117 ? -18.080 7.997 25.589 1.00 85.31 117 THR A CA 1
ATOM 932 C C . THR A 1 117 ? -17.552 6.604 25.919 1.00 85.31 117 THR A C 1
ATOM 934 O O . THR A 1 117 ? -18.275 5.623 25.727 1.00 85.31 117 THR A O 1
ATOM 937 N N . GLY A 1 118 ? -16.304 6.491 26.383 1.00 80.06 118 GLY A N 1
ATOM 938 C CA . GLY A 1 118 ? -15.628 5.223 26.668 1.00 80.06 118 GLY A CA 1
ATOM 939 C C . GLY A 1 118 ? -15.377 4.361 25.427 1.00 80.06 118 GLY A C 1
ATOM 940 O O . GLY A 1 118 ? -15.067 3.176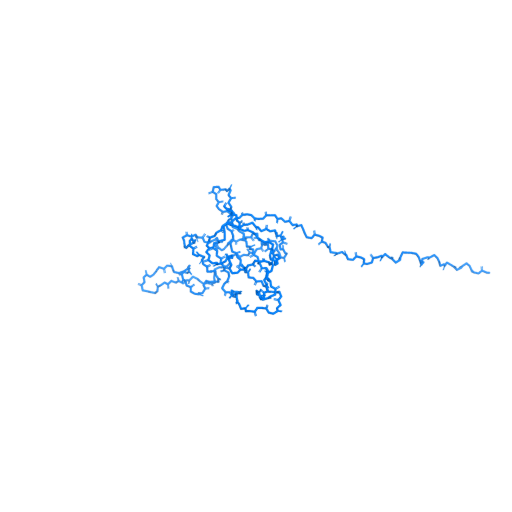 25.552 1.00 80.06 118 GLY A O 1
ATOM 941 N N . LYS A 1 119 ? -15.554 4.913 24.221 1.00 80.19 119 LYS A N 1
ATOM 942 C CA . LYS A 1 119 ? -15.384 4.178 22.965 1.00 80.19 119 LYS A CA 1
ATOM 943 C C . LYS A 1 119 ? -13.925 4.166 22.542 1.00 80.19 119 LYS A C 1
ATOM 945 O O . LYS A 1 119 ? -13.252 5.190 22.603 1.00 80.19 119 LYS A O 1
ATOM 950 N N . ASP A 1 120 ? -13.469 3.027 22.033 1.00 75.81 120 ASP A N 1
ATOM 951 C CA . ASP A 1 120 ? -12.198 2.947 21.319 1.00 75.81 120 ASP A CA 1
ATOM 952 C C . ASP A 1 120 ? -12.292 3.783 20.030 1.00 75.81 120 ASP A C 1
ATOM 954 O O . ASP A 1 120 ? -13.112 3.520 19.145 1.00 75.81 120 ASP A O 1
ATOM 958 N N . ILE A 1 121 ? -11.477 4.833 19.961 1.00 71.88 121 ILE A N 1
ATOM 959 C CA . ILE A 1 121 ? -11.336 5.739 18.820 1.00 71.88 121 ILE A CA 1
ATOM 960 C C . ILE A 1 121 ? -9.937 5.659 18.207 1.00 71.88 121 ILE A C 1
ATOM 962 O O . ILE A 1 121 ? -9.547 6.547 17.448 1.00 71.88 121 ILE A O 1
ATOM 966 N N . THR A 1 122 ? -9.169 4.611 18.505 1.00 68.88 122 THR A N 1
ATOM 967 C CA . THR A 1 122 ? -7.769 4.486 18.087 1.00 68.88 122 THR A CA 1
ATOM 968 C C . THR A 1 122 ? -7.594 4.647 16.584 1.00 68.88 122 THR A C 1
ATOM 970 O O . THR A 1 122 ? -6.708 5.379 16.142 1.00 68.88 122 THR A O 1
ATOM 973 N N . GLU A 1 123 ? -8.483 4.031 15.801 1.00 60.72 123 GLU A N 1
ATOM 974 C CA . GLU A 1 123 ? -8.479 4.109 14.336 1.00 60.72 123 GLU A CA 1
ATOM 975 C C . GLU A 1 123 ? -8.679 5.540 13.811 1.00 60.72 123 GLU A C 1
ATOM 977 O O . GLU A 1 123 ? -8.223 5.858 12.716 1.00 60.72 123 GLU A O 1
ATOM 982 N N . LYS A 1 124 ? -9.321 6.412 14.598 1.00 60.88 124 LYS A N 1
ATOM 983 C CA . LYS A 1 124 ? -9.607 7.816 14.262 1.00 60.88 124 LYS A CA 1
ATOM 984 C C . LYS A 1 124 ? -8.605 8.799 14.869 1.00 60.88 124 LYS A C 1
ATOM 986 O O . LYS A 1 124 ? -8.649 9.985 14.546 1.00 60.88 124 LYS A O 1
ATOM 991 N N . SER A 1 125 ? -7.740 8.342 15.772 1.00 59.41 125 SER A N 1
ATOM 992 C CA . SER A 1 125 ? -6.788 9.209 16.462 1.00 59.41 125 SER A CA 1
ATOM 993 C C . SER A 1 125 ? -5.610 9.576 15.554 1.00 59.41 125 SER A C 1
ATOM 995 O O . SER A 1 125 ? -5.100 8.743 14.807 1.00 59.41 125 SER A O 1
ATOM 997 N N . GLN A 1 126 ? -5.117 10.813 15.665 1.00 55.28 126 GLN A N 1
ATOM 998 C CA . GLN A 1 126 ? -3.906 11.269 14.959 1.00 55.28 126 GLN A CA 1
ATOM 999 C C . GLN A 1 126 ? -2.619 10.560 15.427 1.00 55.28 126 GLN A C 1
ATOM 1001 O O . GLN A 1 126 ? -1.560 10.755 14.841 1.00 55.28 126 GLN A O 1
ATOM 1006 N N . LEU A 1 127 ? -2.705 9.739 16.481 1.00 56.62 127 LEU A N 1
ATOM 1007 C CA . LEU A 1 127 ? -1.622 8.877 16.956 1.00 56.62 127 LEU A CA 1
ATOM 1008 C C . LEU A 1 127 ? -1.487 7.601 16.116 1.00 56.62 127 LEU A C 1
ATOM 1010 O O . LEU A 1 127 ? -0.491 6.886 16.232 1.00 56.62 127 LEU A O 1
ATOM 1014 N N . ASN A 1 128 ? -2.468 7.303 15.261 1.00 66.00 128 ASN A N 1
ATOM 1015 C CA . ASN A 1 128 ? -2.360 6.215 14.313 1.00 66.00 128 ASN A CA 1
ATOM 1016 C C . ASN A 1 128 ? -1.408 6.618 13.180 1.00 66.00 128 ASN A C 1
ATOM 1018 O O . ASN A 1 128 ? -1.672 7.544 12.414 1.00 66.00 128 ASN A O 1
ATOM 1022 N N . ARG A 1 129 ? -0.299 5.885 13.057 1.00 79.62 129 ARG A N 1
ATOM 1023 C CA . ARG A 1 129 ? 0.672 6.040 11.966 1.00 79.62 129 ARG A CA 1
ATOM 1024 C C . ARG A 1 129 ? 0.032 5.869 10.583 1.00 79.62 129 ARG A C 1
ATOM 1026 O O . ARG A 1 129 ? 0.577 6.352 9.596 1.00 79.62 129 ARG A O 1
ATOM 1033 N N . TRP A 1 130 ? -1.095 5.171 10.503 1.00 85.50 130 TRP A N 1
ATOM 1034 C CA . TRP A 1 130 ? -1.749 4.817 9.254 1.00 85.50 130 TRP A CA 1
ATOM 1035 C C . TRP A 1 130 ? -2.973 5.683 9.003 1.00 85.50 130 TRP A C 1
ATOM 1037 O O . TRP A 1 130 ? -3.920 5.672 9.784 1.00 85.50 130 TRP A O 1
ATOM 1047 N N . ILE A 1 131 ? -2.967 6.393 7.877 1.00 86.25 131 ILE A N 1
ATOM 1048 C CA . ILE A 1 131 ? -4.086 7.210 7.413 1.00 86.25 131 ILE A CA 1
ATOM 1049 C C . ILE A 1 131 ? -4.890 6.385 6.404 1.00 86.25 131 ILE A C 1
ATOM 1051 O O . ILE A 1 131 ? -4.355 6.080 5.329 1.00 86.25 131 ILE A O 1
ATOM 1055 N N . PRO A 1 132 ? -6.156 6.033 6.693 1.00 89.38 132 PRO A N 1
ATOM 1056 C CA . PRO A 1 132 ? -7.032 5.414 5.708 1.00 89.38 132 PRO A CA 1
ATOM 1057 C C . PRO A 1 132 ? -7.215 6.328 4.492 1.00 89.38 132 PRO A C 1
ATOM 1059 O O . PRO A 1 132 ? -7.406 7.537 4.633 1.00 89.38 132 PRO A O 1
ATOM 1062 N N . LEU A 1 133 ? -7.163 5.758 3.289 1.00 90.69 133 LEU A N 1
ATOM 1063 C CA . LEU A 1 133 ? -7.458 6.511 2.072 1.00 90.69 133 LEU A CA 1
ATOM 1064 C C . LEU A 1 133 ? -8.967 6.709 1.894 1.00 90.69 133 LEU A C 1
ATOM 1066 O O . LEU A 1 133 ? -9.788 5.922 2.368 1.00 90.69 133 LEU A O 1
ATOM 1070 N N . LYS A 1 134 ? -9.336 7.748 1.138 1.00 91.00 134 LYS A N 1
ATOM 1071 C CA . LYS A 1 134 ? -10.733 7.990 0.768 1.00 91.00 134 LYS A CA 1
ATOM 1072 C C . LYS A 1 134 ? -11.316 6.773 0.040 1.00 91.00 134 LYS A C 1
ATOM 1074 O O . LYS A 1 134 ? -10.762 6.365 -0.981 1.00 91.00 134 LYS A O 1
ATOM 1079 N N . GLY A 1 135 ? -12.441 6.240 0.508 1.00 91.50 135 GLY A N 1
ATOM 1080 C CA . GLY A 1 135 ? -13.082 5.028 -0.018 1.00 91.50 135 GLY A CA 1
ATOM 1081 C C . GLY A 1 135 ? -12.696 3.726 0.697 1.00 91.50 135 GLY A C 1
ATOM 1082 O O . GLY A 1 135 ? -13.259 2.680 0.377 1.00 91.50 135 GLY A O 1
ATOM 1083 N N . SER A 1 136 ? -11.772 3.770 1.659 1.00 90.25 136 SER A N 1
ATOM 1084 C CA . SER A 1 136 ? -11.380 2.627 2.493 1.00 90.25 136 SER A CA 1
ATOM 1085 C C . SER A 1 136 ? -11.482 2.918 3.992 1.00 90.25 136 SER A C 1
ATOM 1087 O O . SER A 1 136 ? -10.859 2.236 4.799 1.00 90.25 136 SER A O 1
ATOM 1089 N N . GLU A 1 137 ? -12.302 3.892 4.386 1.00 86.19 137 GLU A N 1
ATOM 1090 C CA . GLU A 1 137 ? -12.485 4.317 5.779 1.00 86.19 137 GLU A CA 1
ATOM 1091 C C . GLU A 1 137 ? -13.070 3.209 6.669 1.00 86.19 137 GLU A C 1
ATOM 1093 O O . GLU A 1 137 ? -12.831 3.193 7.869 1.00 86.19 137 GLU A O 1
ATOM 1098 N N . ASN A 1 138 ? -13.815 2.269 6.078 1.00 83.62 138 ASN A N 1
ATOM 1099 C CA . ASN A 1 138 ? -14.407 1.126 6.782 1.00 83.62 138 ASN A CA 1
ATOM 1100 C C . ASN A 1 138 ? -13.522 -0.136 6.741 1.00 83.62 138 ASN A C 1
ATOM 1102 O O . ASN A 1 138 ? -13.963 -1.211 7.148 1.00 83.62 138 ASN A O 1
ATOM 1106 N N . VAL A 1 139 ? -12.308 -0.054 6.186 1.00 86.31 139 VAL A N 1
ATOM 1107 C CA . VAL A 1 139 ? -11.381 -1.191 6.145 1.00 86.31 139 VAL A CA 1
ATOM 1108 C C . VAL A 1 139 ? -10.656 -1.277 7.482 1.00 86.31 139 VAL A C 1
ATOM 1110 O O . VAL A 1 139 ? -9.806 -0.444 7.783 1.00 86.31 139 VAL A O 1
ATOM 1113 N N . SER A 1 140 ? -10.952 -2.321 8.256 1.00 85.81 140 SER A N 1
ATOM 1114 C CA . SER A 1 140 ? -10.195 -2.614 9.474 1.00 85.81 140 SER A CA 1
ATOM 1115 C C . SER A 1 140 ? -8.800 -3.114 9.099 1.00 85.81 140 SER A C 1
ATOM 1117 O O . SER A 1 140 ? -8.647 -4.130 8.410 1.00 85.81 140 SER A O 1
ATOM 1119 N N . LEU A 1 141 ? -7.778 -2.362 9.503 1.00 86.62 141 LEU A N 1
ATOM 1120 C CA . LEU A 1 141 ? -6.390 -2.725 9.252 1.00 86.62 141 LEU A CA 1
ATOM 1121 C C . LEU A 1 141 ? -5.963 -3.870 10.187 1.00 86.62 141 LEU A C 1
ATOM 1123 O O . LEU A 1 141 ? -6.384 -3.921 11.343 1.00 86.62 141 LEU A O 1
ATOM 1127 N N . PRO A 1 142 ? -5.098 -4.788 9.725 1.00 87.06 142 PRO A N 1
ATOM 1128 C CA . PRO A 1 142 ? -4.691 -5.978 10.475 1.00 87.06 142 PRO A CA 1
ATOM 1129 C C . PRO A 1 142 ? -3.637 -5.663 11.554 1.00 87.06 142 PRO A C 1
ATOM 1131 O O . PRO A 1 142 ? -2.529 -6.203 11.524 1.00 87.06 142 PRO A O 1
ATOM 1134 N N . PHE A 1 143 ? -3.949 -4.767 12.490 1.00 86.94 143 PHE A N 1
ATOM 1135 C CA . PHE A 1 143 ? -3.041 -4.397 13.575 1.00 86.94 143 PHE A CA 1
ATOM 1136 C C . PHE A 1 143 ? -2.616 -5.614 14.409 1.00 86.94 143 PHE A C 1
ATOM 1138 O O . PHE A 1 143 ? -3.372 -6.569 14.592 1.00 86.94 143 PHE A O 1
ATOM 1145 N N . GLY A 1 144 ? -1.367 -5.601 14.877 1.00 84.38 144 GLY A N 1
ATOM 1146 C CA . GLY A 1 144 ? -0.762 -6.706 15.624 1.00 84.38 144 GLY A CA 1
ATOM 1147 C C . GLY A 1 144 ? -0.368 -7.916 14.768 1.00 84.38 144 GLY A C 1
ATOM 1148 O O . GLY A 1 144 ? 0.124 -8.905 15.309 1.00 84.38 144 GLY A O 1
ATOM 1149 N N . ARG A 1 145 ? -0.550 -7.864 13.439 1.00 86.25 145 ARG A N 1
ATOM 1150 C CA . ARG A 1 145 ? -0.141 -8.934 12.514 1.00 86.25 145 ARG A CA 1
ATOM 1151 C C . ARG A 1 145 ? 1.133 -8.567 11.757 1.00 86.25 145 ARG A C 1
ATOM 1153 O O . ARG A 1 145 ? 1.346 -7.415 11.383 1.00 86.25 145 ARG A O 1
ATOM 1160 N N . SER A 1 146 ? 1.954 -9.577 11.477 1.00 90.25 146 SER A N 1
ATOM 1161 C CA . SER A 1 146 ? 3.081 -9.453 10.550 1.00 90.25 146 SER A CA 1
ATOM 1162 C C . SER A 1 146 ? 2.581 -9.493 9.109 1.00 90.25 146 SER A C 1
ATOM 1164 O O . SER A 1 146 ? 1.946 -10.464 8.696 1.00 90.25 146 SER A O 1
ATOM 1166 N N . LEU A 1 147 ? 2.886 -8.453 8.339 1.00 93.19 147 LEU A N 1
ATOM 1167 C CA . LEU A 1 147 ? 2.563 -8.344 6.920 1.00 93.19 147 LEU A CA 1
ATOM 1168 C C . LEU A 1 147 ? 3.798 -8.631 6.083 1.00 93.19 147 LEU A C 1
ATOM 1170 O O . LEU A 1 147 ? 4.898 -8.220 6.455 1.00 93.19 147 LEU A O 1
ATOM 1174 N N . ARG A 1 148 ? 3.628 -9.273 4.923 1.00 94.50 148 ARG A N 1
ATOM 1175 C CA . ARG A 1 148 ? 4.712 -9.334 3.933 1.00 94.50 148 ARG A CA 1
ATOM 1176 C C . ARG A 1 148 ? 5.082 -7.921 3.497 1.00 94.50 148 ARG A C 1
ATOM 1178 O O . ARG A 1 148 ? 4.204 -7.085 3.283 1.00 94.50 148 ARG A O 1
ATOM 1185 N N . SER A 1 149 ? 6.381 -7.672 3.401 1.00 94.12 149 SER A N 1
ATOM 1186 C CA . SER A 1 149 ? 6.950 -6.346 3.197 1.00 94.12 149 SER A CA 1
ATOM 1187 C C . SER A 1 149 ? 7.681 -6.289 1.865 1.00 94.12 149 SER A C 1
ATOM 1189 O O . SER A 1 149 ? 8.553 -7.114 1.588 1.00 94.12 149 SER A O 1
ATOM 1191 N N . TYR A 1 150 ? 7.336 -5.304 1.044 1.00 95.31 150 TYR A N 1
ATOM 1192 C CA . TYR A 1 150 ? 7.881 -5.148 -0.297 1.00 95.31 150 TYR A CA 1
ATOM 1193 C C . TYR A 1 150 ? 8.409 -3.737 -0.536 1.00 95.31 150 TYR A C 1
ATOM 1195 O O . TYR A 1 150 ? 7.906 -2.772 0.036 1.00 95.31 150 TYR A O 1
ATOM 1203 N N . SER A 1 151 ? 9.410 -3.611 -1.402 1.00 94.25 151 SER A N 1
ATOM 1204 C CA . SER A 1 151 ? 9.894 -2.327 -1.913 1.00 94.25 151 SER A CA 1
ATOM 1205 C C . SER A 1 151 ? 9.540 -2.177 -3.381 1.00 94.25 151 SER A C 1
ATOM 1207 O O . SER A 1 151 ? 9.690 -3.113 -4.165 1.00 94.25 151 SER A O 1
ATOM 1209 N N . VAL A 1 152 ? 9.116 -0.982 -3.768 1.00 92.88 152 VAL A N 1
ATOM 1210 C CA . VAL A 1 152 ? 8.763 -0.618 -5.139 1.00 92.88 152 VAL A CA 1
ATOM 1211 C C . VAL A 1 152 ? 9.610 0.569 -5.555 1.00 92.88 152 VAL A C 1
ATOM 1213 O O . VAL A 1 152 ? 9.697 1.572 -4.856 1.00 92.88 152 VAL A O 1
ATOM 1216 N N . GLY A 1 153 ? 10.250 0.447 -6.713 1.00 89.25 153 GLY A N 1
ATOM 1217 C CA . GLY A 1 153 ? 11.073 1.514 -7.266 1.00 89.25 153 GLY A CA 1
ATOM 1218 C C . GLY A 1 153 ? 10.219 2.634 -7.856 1.00 89.25 153 GLY A C 1
ATOM 1219 O O . GLY A 1 153 ? 9.060 2.427 -8.216 1.00 89.25 153 GLY A O 1
ATOM 1220 N N . VAL A 1 154 ? 10.833 3.797 -8.045 1.00 85.56 154 VAL A N 1
ATOM 1221 C CA . VAL A 1 154 ? 10.204 4.968 -8.668 1.00 85.56 154 VAL A CA 1
ATOM 1222 C C . VAL A 1 154 ? 9.527 4.592 -9.998 1.00 85.56 154 VAL A C 1
ATOM 1224 O O . VAL A 1 154 ? 10.162 4.047 -10.911 1.00 85.56 154 VAL A O 1
ATOM 1227 N N . GLY A 1 155 ? 8.223 4.869 -10.105 1.00 84.19 155 GLY A N 1
ATOM 1228 C CA . GLY A 1 155 ? 7.404 4.591 -11.293 1.00 84.19 155 GLY A CA 1
ATOM 1229 C C . GLY A 1 155 ? 7.209 3.105 -11.632 1.00 84.19 155 GLY A C 1
ATOM 1230 O O . GLY A 1 155 ? 6.881 2.770 -12.771 1.00 84.19 155 GLY A O 1
ATOM 1231 N N . LYS A 1 156 ? 7.446 2.179 -10.692 1.00 90.06 156 LYS A N 1
ATOM 1232 C CA . LYS A 1 156 ? 7.223 0.729 -10.873 1.00 90.06 156 LYS A CA 1
ATOM 1233 C C . LYS A 1 156 ? 5.825 0.290 -10.423 1.00 90.06 156 LYS A C 1
ATOM 1235 O O . LYS A 1 156 ? 5.655 -0.798 -9.877 1.00 90.06 156 LYS A O 1
ATOM 1240 N N . PHE A 1 157 ? 4.828 1.122 -10.696 1.00 91.38 157 PHE A N 1
ATOM 1241 C CA . PHE A 1 157 ? 3.428 0.890 -10.363 1.00 91.38 157 PHE A CA 1
ATOM 1242 C C . PHE A 1 157 ? 2.508 1.438 -11.459 1.00 91.38 157 PHE A C 1
ATOM 1244 O O . PHE A 1 157 ? 2.838 2.418 -12.125 1.00 91.38 157 PHE A O 1
ATOM 1251 N N . THR A 1 158 ? 1.359 0.800 -11.667 1.00 92.06 158 THR A N 1
ATOM 1252 C CA . THR A 1 158 ? 0.363 1.207 -12.670 1.00 92.06 158 THR A CA 1
ATOM 1253 C C . THR A 1 158 ? -1.051 0.986 -12.144 1.00 92.06 158 THR A C 1
ATOM 1255 O O . THR A 1 158 ? -1.278 -0.047 -11.509 1.00 92.06 158 THR A O 1
ATOM 1258 N N . PRO A 1 159 ? -2.003 1.893 -12.418 1.00 91.44 159 PRO A N 1
ATOM 1259 C CA . PRO A 1 159 ? -3.385 1.695 -12.003 1.00 91.44 159 PRO A CA 1
ATOM 1260 C C . PRO A 1 159 ? -3.990 0.508 -12.760 1.00 91.44 159 PRO A C 1
ATOM 1262 O O . PRO A 1 159 ? -3.710 0.314 -13.947 1.00 91.44 159 PRO A O 1
ATOM 1265 N N . ILE A 1 160 ? -4.819 -0.273 -12.075 1.00 90.31 160 ILE A N 1
ATOM 1266 C CA . ILE A 1 160 ? -5.643 -1.323 -12.680 1.00 90.31 160 ILE A CA 1
ATOM 1267 C C . ILE A 1 160 ? -6.998 -0.683 -13.005 1.00 90.31 160 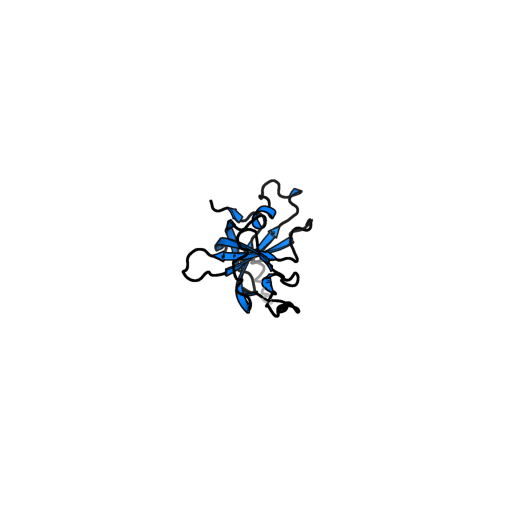ILE A C 1
ATOM 1269 O O . ILE A 1 160 ? -7.562 0.016 -12.163 1.00 90.31 160 ILE A O 1
ATOM 1273 N N . LYS A 1 161 ? -7.457 -0.846 -14.249 1.00 76.69 161 LYS A N 1
A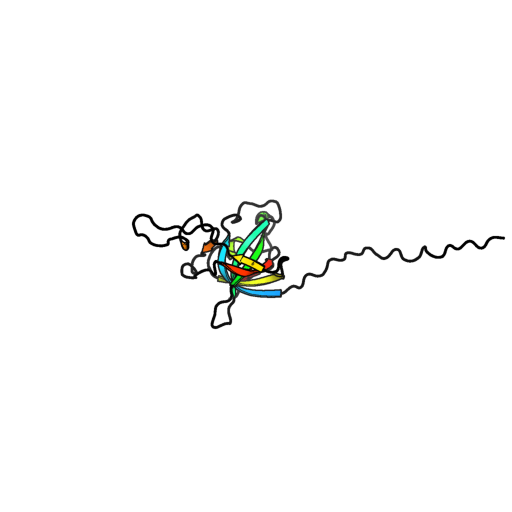TOM 1274 C CA . LYS A 1 161 ? -8.749 -0.317 -14.709 1.00 76.69 161 LYS A CA 1
ATOM 1275 C C . LYS A 1 161 ? -9.906 -1.179 -14.236 1.00 76.69 161 LYS A C 1
ATOM 1277 O O . LYS A 1 161 ? -9.716 -2.414 -14.211 1.00 76.69 161 LYS A O 1
#

Foldseek 3Di:
DDDDDDDDPPDPDPPPDPPVPQDWDKAKFKFWKWFPPFPDDAAQDWDWIKTWGFGPDDPDTAIAIEIETDHGCVVVVPQDDPVVSQQATAIKMAGWGQDVVQKDAQAQQDFDADPVPRDGCSLVDPSGRIDTGHPNSVPDDPHRDIHGYIYGYRSRMDGDD

pLDDT: mean 76.37, std 17.45, range [37.19, 95.69]

Secondary structure (DSSP, 8-state):
---------------------PPEEEEEEEEEEEETTSS----SS-EEEEEEEEESSSSS--EEEEEEEE--GGG-TTT--TTHHHHS-EEEEEEEEEEEEEEEE-------B-TTT--B-GGGSTT-SEEEPTT-TT----TTSEEEEEEEEEEEEEE--

Sequence (161 aa):
MILVVCVLLLICPASFFGQDKKEVVTIEGTVVAQDLFNSLQGCWHVCGFGLIVRLEGNENPEFVFVSVAFMDDRYLDNKGPHWKLIEKSSNWKFKAWLNDPPTILLEQFATVVDEETGKDITEKSQLNRWIPLKGSENVSLPFGRSLRSYSVGVGKFTPIK